Protein AF-A0A9D9V0Q3-F1 (afdb_monomer_lite)

Sequence (117 aa):
MRYSWLLPALFLSALIAGLQFYAVNNFLYWYYPWFDVPMHLLGGVVIATILVAFLHDFRPKLFVLFATAIFVGWEIFELYFGLPRETNYFFDTALDMLNDSLGATAVYAIARITVWR

Foldseek 3Di:
DAVVLVVVLVVLVVVLVVVVVVCVVVVVCVVPVCSLLVSLLSLLQSLLSVVLRVCQEPDVVVSCVSLVVVLVVVLVVCVVVVNADPVCRVVRSVSSVVSSNNSNVVSVVVCVVPRHD

Structure (mmCIF, N/CA/C/O backbone):
data_AF-A0A9D9V0Q3-F1
#
_entry.id   AF-A0A9D9V0Q3-F1
#
loop_
_atom_site.group_PDB
_atom_site.id
_atom_site.type_symbol
_atom_site.label_atom_id
_atom_site.label_alt_id
_atom_site.label_comp_id
_atom_site.label_asym_id
_atom_site.label_entity_id
_atom_site.label_seq_id
_atom_site.pdbx_PDB_ins_code
_atom_site.Cartn_x
_atom_site.Cartn_y
_atom_site.Cartn_z
_atom_site.occupancy
_atom_site.B_iso_or_equiv
_atom_site.auth_seq_id
_atom_site.auth_comp_id
_atom_site.auth_asym_id
_atom_site.auth_atom_id
_atom_site.pdbx_PDB_model_num
ATOM 1 N N . MET A 1 1 ? -20.829 -6.114 7.919 1.00 76.44 1 MET A N 1
ATOM 2 C CA . MET A 1 1 ? -20.177 -5.287 6.879 1.00 76.44 1 MET A CA 1
ATOM 3 C C . MET A 1 1 ? -20.454 -3.821 7.167 1.00 76.44 1 MET A C 1
ATOM 5 O O . MET A 1 1 ? -21.564 -3.501 7.576 1.00 76.44 1 MET A O 1
ATOM 9 N N . ARG A 1 2 ? -19.461 -2.943 7.005 1.00 86.31 2 ARG A N 1
ATOM 10 C CA . ARG A 1 2 ? -19.572 -1.495 7.232 1.00 86.31 2 ARG A CA 1
ATOM 11 C C . ARG A 1 2 ? -19.706 -0.782 5.886 1.00 86.31 2 ARG A C 1
ATOM 13 O O . ARG A 1 2 ? -18.709 -0.483 5.240 1.00 86.31 2 ARG A O 1
ATOM 20 N N . TYR A 1 3 ? -20.942 -0.511 5.464 1.00 87.81 3 TYR A N 1
ATOM 21 C CA . TYR A 1 3 ? -21.232 0.078 4.147 1.00 87.81 3 TYR A CA 1
ATOM 22 C C . TYR A 1 3 ? -20.542 1.429 3.908 1.00 87.81 3 TYR A C 1
ATOM 24 O O . TYR A 1 3 ? -20.151 1.721 2.782 1.00 87.81 3 TYR A O 1
ATOM 32 N N . SER A 1 4 ? -20.311 2.216 4.964 1.00 90.88 4 SER A N 1
ATOM 33 C CA . SER A 1 4 ? -19.586 3.490 4.878 1.00 90.88 4 SER A CA 1
ATOM 34 C C . SER A 1 4 ? -18.135 3.351 4.407 1.00 90.88 4 SER A C 1
ATOM 36 O O . SER A 1 4 ? -17.589 4.314 3.886 1.00 90.88 4 SER A O 1
ATOM 38 N N . TRP A 1 5 ? -17.528 2.169 4.547 1.00 94.06 5 TRP A N 1
ATOM 39 C CA . TRP A 1 5 ? -16.171 1.874 4.075 1.00 94.06 5 TRP A CA 1
ATOM 40 C C . TRP A 1 5 ? -16.147 1.261 2.669 1.00 94.06 5 TRP A C 1
ATOM 42 O O . TRP A 1 5 ? -15.123 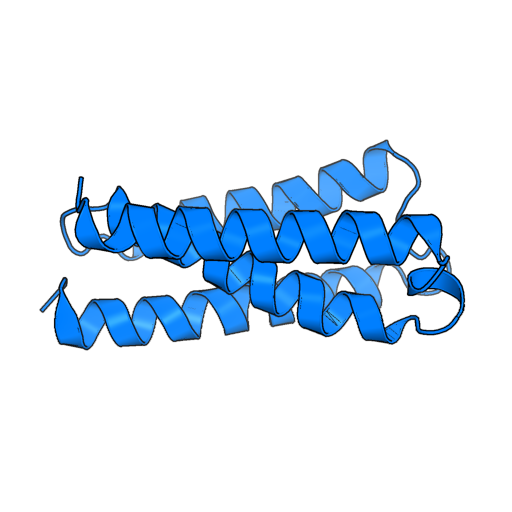1.321 1.995 1.00 94.06 5 TRP A O 1
ATOM 52 N N . LEU A 1 6 ? -17.280 0.738 2.182 1.00 93.75 6 LEU A N 1
ATOM 53 C CA . LEU A 1 6 ? -17.374 0.175 0.832 1.00 93.75 6 LEU A CA 1
ATOM 54 C C . LEU A 1 6 ? -17.375 1.252 -0.257 1.00 93.75 6 LEU A C 1
ATOM 56 O O . LEU A 1 6 ? -16.812 1.022 -1.321 1.00 93.75 6 LEU A O 1
ATOM 60 N N . LEU A 1 7 ? -17.964 2.426 -0.004 1.00 95.38 7 LEU A N 1
ATOM 61 C CA . LEU A 1 7 ? -17.939 3.535 -0.966 1.00 95.38 7 LEU A CA 1
ATOM 62 C C . LEU A 1 7 ? -16.512 4.082 -1.185 1.00 95.38 7 LEU A C 1
ATOM 64 O O . LEU A 1 7 ? -16.095 4.154 -2.341 1.00 95.38 7 LEU A O 1
ATOM 68 N N . PRO A 1 8 ? -15.722 4.389 -0.131 1.00 95.94 8 PRO A N 1
ATOM 69 C CA . PRO A 1 8 ? -14.303 4.700 -0.287 1.00 95.94 8 PRO A CA 1
ATOM 70 C C . PRO A 1 8 ? -13.520 3.572 -0.958 1.00 95.94 8 PRO A C 1
ATOM 72 O O . PRO A 1 8 ? -12.731 3.848 -1.854 1.00 95.94 8 PRO A O 1
ATOM 75 N N . ALA A 1 9 ? -13.761 2.309 -0.581 1.00 96.81 9 ALA A N 1
ATOM 76 C CA . ALA A 1 9 ? -13.095 1.170 -1.210 1.00 96.81 9 ALA A CA 1
ATOM 77 C C . ALA A 1 9 ? -13.368 1.107 -2.719 1.00 96.81 9 ALA A C 1
ATOM 79 O O . ALA A 1 9 ? -12.434 0.934 -3.498 1.00 96.81 9 ALA A O 1
ATOM 80 N N . LEU A 1 10 ? -14.623 1.292 -3.141 1.00 97.31 10 LEU A N 1
ATOM 81 C CA . LEU A 1 10 ? -15.009 1.311 -4.551 1.00 97.31 10 LEU A CA 1
ATOM 82 C C . LEU A 1 10 ? -14.347 2.471 -5.298 1.00 97.31 10 LEU A C 1
ATOM 84 O O . LEU A 1 10 ? -13.790 2.262 -6.371 1.00 97.31 10 LEU A O 1
ATOM 88 N N . PHE A 1 11 ? -14.375 3.676 -4.725 1.00 98.12 11 PHE A N 1
ATOM 89 C CA . PHE A 1 11 ? -13.738 4.847 -5.325 1.00 98.12 11 PHE A CA 1
ATOM 90 C C . PHE A 1 11 ? -12.226 4.649 -5.493 1.00 98.12 11 PHE A C 1
ATOM 92 O O . PHE A 1 11 ? -11.699 4.861 -6.582 1.00 98.12 11 PHE A O 1
ATOM 99 N N . LEU A 1 12 ? -11.535 4.194 -4.444 1.00 98.19 12 LEU A N 1
ATOM 100 C CA . LEU A 1 12 ? -10.093 3.944 -4.481 1.00 98.19 12 LEU A CA 1
ATOM 101 C C . LEU A 1 12 ? -9.738 2.808 -5.454 1.00 98.19 12 LEU A C 1
ATOM 103 O O . LEU A 1 12 ? -8.754 2.916 -6.180 1.00 98.19 12 LEU A O 1
ATOM 107 N N . SER A 1 13 ? -10.567 1.761 -5.527 1.00 98.19 13 SER A N 1
ATOM 108 C CA . SER A 1 13 ? -10.402 0.668 -6.498 1.00 98.19 13 SER A CA 1
ATOM 109 C C . SER A 1 13 ? -10.577 1.158 -7.939 1.00 98.19 13 SER A C 1
ATOM 111 O O . SER A 1 13 ? -9.812 0.784 -8.823 1.00 98.19 13 SER A O 1
ATOM 113 N N . ALA A 1 14 ? -11.559 2.027 -8.193 1.00 98.50 14 ALA A N 1
ATOM 114 C CA . ALA A 1 14 ? -11.750 2.632 -9.509 1.00 98.50 14 ALA A CA 1
ATOM 115 C C . ALA A 1 14 ? -10.587 3.569 -9.877 1.00 98.50 14 ALA A C 1
ATOM 117 O O . ALA A 1 14 ? -10.135 3.567 -11.021 1.00 98.50 14 ALA A O 1
ATOM 118 N N . LEU A 1 15 ? -10.072 4.330 -8.905 1.00 98.25 15 LEU A N 1
ATOM 119 C CA . LEU A 1 15 ? -8.912 5.197 -9.087 1.00 98.25 15 LEU A CA 1
ATOM 120 C C . LEU A 1 15 ? -7.665 4.390 -9.464 1.00 98.25 15 LEU A C 1
ATOM 122 O O . LEU A 1 15 ? -7.048 4.694 -10.482 1.00 98.25 15 LEU A O 1
ATOM 126 N N . ILE A 1 16 ? -7.313 3.356 -8.692 1.00 98.00 16 ILE A N 1
ATOM 127 C CA . ILE A 1 16 ? -6.121 2.545 -8.980 1.00 98.00 16 ILE A CA 1
ATOM 128 C C . ILE A 1 16 ? -6.266 1.791 -10.307 1.00 98.00 16 ILE A C 1
ATOM 130 O O . ILE A 1 16 ? -5.319 1.752 -11.082 1.00 98.00 16 ILE A O 1
ATOM 134 N N . ALA A 1 17 ? -7.462 1.288 -10.638 1.00 98.31 17 ALA A N 1
ATOM 135 C CA . ALA A 1 17 ? -7.718 0.663 -11.934 1.00 98.31 17 ALA A CA 1
ATOM 136 C C . ALA A 1 17 ? -7.529 1.651 -13.100 1.00 98.31 17 ALA A C 1
ATOM 138 O O . ALA A 1 17 ? -6.924 1.307 -14.115 1.00 98.31 17 ALA A O 1
ATOM 139 N N . GLY A 1 18 ? -8.002 2.892 -12.946 1.00 98.50 18 GLY A N 1
ATOM 140 C CA . GLY A 1 18 ? -7.792 3.956 -13.927 1.00 98.50 18 GLY A CA 1
ATOM 141 C C . GLY A 1 18 ? -6.316 4.330 -14.086 1.00 98.50 18 GLY A C 1
ATOM 142 O O . GLY A 1 18 ? -5.837 4.453 -15.214 1.00 98.50 18 GLY A O 1
ATOM 143 N N . LEU A 1 19 ? -5.583 4.456 -12.974 1.00 98.19 19 LEU A N 1
ATOM 144 C CA . LEU A 1 19 ? -4.142 4.722 -12.979 1.00 98.19 19 LEU A CA 1
ATOM 145 C C . LEU A 1 19 ? -3.360 3.583 -13.636 1.00 98.19 19 LEU A C 1
ATOM 147 O O . LEU A 1 19 ? -2.531 3.861 -14.495 1.00 98.19 19 LEU A O 1
ATOM 151 N N . GLN A 1 20 ? -3.671 2.327 -13.308 1.00 96.88 20 GLN A N 1
ATOM 152 C CA . GLN A 1 20 ? -3.065 1.145 -13.924 1.00 96.88 20 GLN A CA 1
ATOM 153 C C . GLN A 1 20 ? -3.282 1.149 -15.437 1.00 96.88 20 GLN A C 1
ATOM 155 O O . GLN A 1 20 ? -2.335 1.015 -16.211 1.00 96.88 20 GLN A O 1
ATOM 160 N N . PHE A 1 21 ? -4.533 1.335 -15.869 1.00 98.31 21 PHE A N 1
ATOM 161 C CA . PHE A 1 21 ? -4.872 1.367 -17.287 1.00 98.31 21 PHE A CA 1
ATOM 162 C C . PHE A 1 21 ? -4.108 2.481 -18.005 1.00 98.31 21 PHE A C 1
ATOM 164 O O . PHE A 1 21 ? -3.507 2.249 -19.053 1.00 98.31 21 PHE A O 1
ATOM 171 N N . TYR A 1 22 ? -4.080 3.683 -17.433 1.00 98.31 22 TYR A N 1
ATOM 172 C CA . TYR A 1 22 ? -3.326 4.798 -17.993 1.00 98.31 22 TYR A CA 1
ATOM 173 C C . TYR A 1 22 ? -1.818 4.508 -18.046 1.00 98.31 22 TYR A C 1
ATOM 175 O O . TYR A 1 22 ? -1.183 4.758 -19.071 1.00 98.31 22 TYR A O 1
ATOM 183 N N . ALA A 1 23 ? -1.254 3.944 -16.979 1.00 97.75 23 ALA A N 1
ATOM 184 C CA . ALA A 1 23 ? 0.168 3.664 -16.857 1.00 97.75 23 ALA A CA 1
ATOM 185 C C . ALA A 1 23 ? 0.653 2.622 -17.864 1.00 97.75 23 ALA A C 1
ATOM 187 O O . ALA A 1 23 ? 1.680 2.836 -18.506 1.00 97.75 23 ALA A O 1
ATOM 188 N N . VAL A 1 24 ? -0.107 1.544 -18.069 1.00 96.06 24 VAL A N 1
ATOM 189 C CA . VAL A 1 24 ? 0.223 0.524 -19.073 1.00 96.06 24 VAL A CA 1
ATOM 190 C C . VAL A 1 24 ? 0.118 1.091 -20.491 1.00 96.06 24 VAL A C 1
ATOM 192 O O . VAL A 1 24 ? 1.053 0.935 -21.270 1.00 96.06 24 VAL A O 1
ATOM 195 N N . ASN A 1 25 ? -0.964 1.809 -20.824 1.00 98.25 25 ASN A N 1
ATOM 196 C CA . ASN A 1 25 ? -1.150 2.366 -22.175 1.00 98.25 25 ASN A CA 1
ATOM 197 C C . ASN A 1 25 ? -0.088 3.408 -22.562 1.00 98.25 25 ASN A C 1
ATOM 199 O O . ASN A 1 25 ? 0.191 3.588 -23.744 1.00 98.25 25 ASN A O 1
ATOM 203 N N . ASN A 1 26 ? 0.492 4.097 -21.578 1.00 97.88 26 ASN A N 1
ATOM 204 C CA . ASN A 1 26 ? 1.514 5.124 -21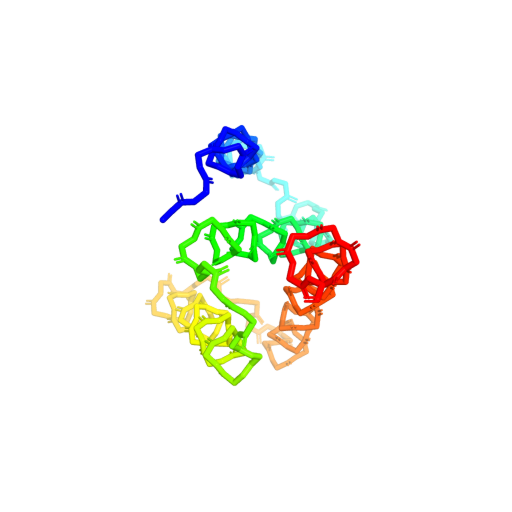.792 1.00 97.88 26 ASN A CA 1
ATOM 205 C C . ASN A 1 26 ? 2.924 4.656 -21.408 1.00 97.88 26 ASN A C 1
ATOM 207 O O . ASN A 1 26 ? 3.838 5.474 -21.322 1.00 97.88 26 ASN A O 1
ATOM 211 N N . PHE A 1 27 ? 3.108 3.357 -21.161 1.00 96.19 27 PHE A N 1
ATOM 212 C CA . PHE A 1 27 ? 4.386 2.755 -20.781 1.00 96.19 27 PHE A CA 1
ATOM 213 C C . PHE A 1 27 ? 5.073 3.426 -19.573 1.00 96.19 27 PHE A C 1
ATOM 215 O O . PHE A 1 27 ? 6.302 3.476 -19.484 1.00 96.19 27 PHE A O 1
ATOM 222 N N . LEU A 1 28 ? 4.299 3.924 -18.604 1.00 96.94 28 LEU A N 1
ATOM 223 C CA . LEU A 1 28 ? 4.846 4.687 -17.478 1.00 96.94 28 LEU A CA 1
ATOM 224 C C . LEU A 1 28 ? 5.759 3.852 -16.579 1.00 96.94 28 LEU A C 1
ATOM 226 O O . LEU A 1 28 ? 6.756 4.388 -16.117 1.00 96.94 28 LEU A O 1
ATOM 230 N N . TYR A 1 29 ? 5.490 2.558 -16.390 1.00 93.19 29 TYR A N 1
ATOM 231 C CA . TYR A 1 29 ? 6.369 1.670 -15.613 1.00 93.19 29 TYR A CA 1
ATOM 232 C C . TYR A 1 29 ? 7.769 1.530 -16.223 1.00 93.19 29 TYR A C 1
ATOM 234 O O . TYR A 1 29 ? 8.749 1.358 -15.505 1.00 93.19 29 TYR A O 1
ATOM 242 N N . TRP A 1 30 ? 7.877 1.653 -17.548 1.00 92.50 30 TRP A N 1
ATOM 243 C CA . TRP A 1 30 ? 9.142 1.528 -18.269 1.00 92.50 30 TRP A CA 1
ATOM 244 C C . TRP A 1 30 ? 9.921 2.845 -18.295 1.00 92.50 30 TRP A C 1
ATOM 246 O O . TRP A 1 30 ? 11.145 2.835 -18.198 1.00 92.50 30 TRP A O 1
ATOM 256 N N . TYR A 1 31 ? 9.230 3.984 -18.399 1.00 95.19 31 TYR A N 1
ATOM 257 C CA . TYR A 1 31 ? 9.874 5.302 -18.347 1.00 95.19 31 TYR A CA 1
ATOM 258 C C . TYR A 1 31 ? 10.181 5.762 -16.919 1.00 95.19 31 TYR A C 1
ATOM 260 O O . TYR A 1 31 ? 11.187 6.428 -16.674 1.00 95.19 31 TYR A O 1
ATOM 268 N N . TYR A 1 32 ? 9.317 5.403 -15.977 1.00 95.19 32 TYR A N 1
ATOM 269 C CA . TYR A 1 32 ? 9.350 5.827 -14.586 1.00 95.19 32 TYR A CA 1
ATOM 270 C C . TYR A 1 32 ? 9.178 4.604 -13.674 1.00 95.19 32 TYR A C 1
ATOM 272 O O . TYR A 1 32 ? 8.096 4.399 -13.129 1.00 95.19 32 TYR A O 1
ATOM 280 N N . PRO A 1 33 ? 10.233 3.800 -13.441 1.00 89.69 33 PRO A N 1
ATOM 281 C CA . PRO A 1 33 ? 10.132 2.593 -12.610 1.00 89.69 33 PRO A CA 1
ATOM 282 C C . PRO A 1 33 ? 9.638 2.864 -11.181 1.00 89.69 33 PRO A C 1
ATOM 284 O O . PRO A 1 33 ? 8.993 2.030 -10.555 1.00 89.69 33 PRO A O 1
ATOM 287 N N . TRP A 1 34 ? 9.876 4.068 -10.660 1.00 93.25 34 TRP A N 1
ATOM 288 C CA . TRP A 1 34 ? 9.356 4.479 -9.357 1.00 93.25 34 TRP A CA 1
ATOM 289 C C . TRP A 1 34 ? 7.825 4.595 -9.319 1.00 93.25 34 TRP A C 1
ATOM 291 O O . TRP A 1 34 ? 7.280 4.703 -8.228 1.00 93.25 34 TRP A O 1
ATOM 301 N N . PHE A 1 35 ? 7.127 4.582 -10.462 1.00 95.56 35 PHE A N 1
ATOM 302 C CA . PHE A 1 35 ? 5.665 4.657 -10.533 1.00 95.56 35 PHE A CA 1
ATOM 303 C C . PHE A 1 35 ? 4.975 3.446 -9.882 1.00 95.56 35 PHE A C 1
ATOM 305 O O . PHE A 1 35 ? 3.842 3.576 -9.430 1.00 95.56 35 PHE A O 1
ATOM 312 N N . ASP A 1 36 ? 5.665 2.312 -9.744 1.00 94.44 36 ASP A N 1
ATOM 313 C CA . ASP A 1 36 ? 5.171 1.157 -8.974 1.0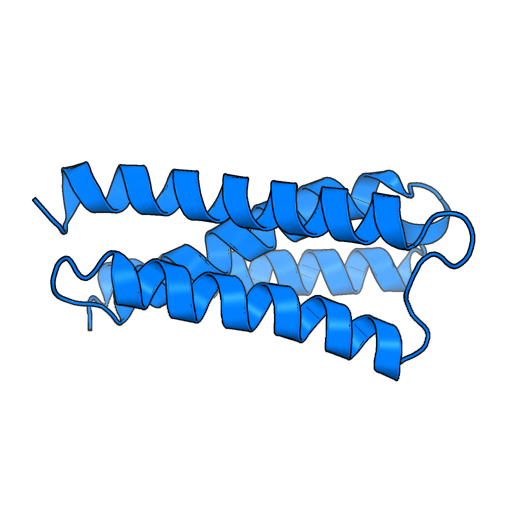0 94.44 36 ASP A CA 1
ATOM 314 C C . ASP A 1 36 ? 4.941 1.466 -7.501 1.00 94.44 36 ASP A C 1
ATOM 316 O O . ASP A 1 36 ? 3.936 1.080 -6.912 1.00 94.44 36 ASP A O 1
ATOM 320 N N . VAL A 1 37 ? 5.854 2.227 -6.902 1.00 96.31 37 VAL A N 1
ATOM 321 C CA . VAL A 1 37 ? 5.847 2.526 -5.468 1.00 96.31 37 VAL A CA 1
ATOM 322 C C . VAL A 1 37 ? 4.523 3.155 -5.010 1.00 96.31 37 VAL A C 1
ATOM 324 O O . VAL A 1 37 ? 3.909 2.637 -4.071 1.00 96.31 37 VAL A O 1
ATOM 327 N N . PRO A 1 38 ? 4.021 4.245 -5.631 1.00 97.38 38 PRO A N 1
ATOM 328 C CA . PRO A 1 38 ? 2.718 4.783 -5.267 1.00 97.38 38 PRO A CA 1
ATOM 329 C C . PRO A 1 38 ? 1.560 3.838 -5.619 1.00 97.38 38 PRO A C 1
ATOM 331 O O . PRO A 1 38 ? 0.530 3.914 -4.951 1.00 97.38 38 PRO A O 1
ATOM 334 N N . MET A 1 39 ? 1.700 2.946 -6.607 1.00 98.00 39 MET A N 1
ATOM 335 C CA . MET A 1 39 ? 0.667 1.958 -6.941 1.00 98.00 39 MET A CA 1
ATOM 336 C C . MET A 1 39 ? 0.532 0.896 -5.844 1.00 98.00 39 MET A C 1
ATOM 338 O O . MET A 1 39 ? -0.584 0.682 -5.377 1.00 98.00 39 MET A O 1
ATOM 342 N N . HIS A 1 40 ? 1.636 0.339 -5.341 1.00 98.25 40 HIS A N 1
ATOM 343 C CA . HIS A 1 40 ? 1.636 -0.571 -4.186 1.00 98.25 40 HIS A CA 1
ATOM 344 C C . HIS A 1 40 ? 1.122 0.108 -2.915 1.00 98.25 40 HIS A C 1
ATOM 346 O O . HIS A 1 40 ? 0.215 -0.382 -2.242 1.00 98.25 40 HIS A O 1
ATOM 352 N N . LEU A 1 41 ? 1.586 1.329 -2.628 1.00 98.62 41 LEU A N 1
ATOM 353 C CA . LEU A 1 41 ? 1.078 2.086 -1.482 1.00 98.62 41 LEU A CA 1
ATOM 354 C C . LEU A 1 41 ? -0.453 2.262 -1.545 1.00 98.62 41 LEU A C 1
ATOM 356 O O . LEU A 1 41 ? -1.151 2.031 -0.553 1.00 98.62 41 LEU A O 1
ATOM 360 N N . LEU A 1 42 ? -0.991 2.649 -2.708 1.00 98.50 42 LEU A N 1
ATOM 361 C CA . LEU A 1 42 ? -2.437 2.773 -2.923 1.00 98.50 42 LEU A CA 1
ATOM 362 C C . LEU A 1 42 ? -3.150 1.415 -2.893 1.00 98.50 42 LEU A C 1
ATOM 364 O O . LEU A 1 42 ? -4.261 1.333 -2.367 1.00 98.50 42 LEU A O 1
ATOM 368 N N . GLY A 1 43 ? -2.517 0.355 -3.396 1.00 98.50 43 GLY A N 1
ATOM 369 C CA . GLY A 1 43 ? -2.993 -1.023 -3.313 1.00 98.50 43 GLY A CA 1
ATOM 370 C C . GLY A 1 43 ? -3.203 -1.451 -1.864 1.00 98.50 43 GLY A C 1
ATOM 371 O O . GLY A 1 43 ? -4.310 -1.839 -1.483 1.00 98.50 43 GLY A O 1
ATOM 372 N N . GLY A 1 44 ? -2.196 -1.250 -1.013 1.00 98.69 44 GLY A N 1
ATOM 373 C CA . GLY A 1 44 ? -2.285 -1.464 0.431 1.00 98.69 44 GLY A CA 1
ATOM 374 C C . GLY A 1 44 ? -3.445 -0.707 1.087 1.00 98.69 44 GLY A C 1
ATOM 375 O O . GLY A 1 44 ? -4.201 -1.281 1.880 1.00 98.69 44 GLY A O 1
ATOM 376 N N . VAL A 1 45 ? -3.649 0.565 0.718 1.00 98.81 45 VAL A N 1
ATOM 377 C CA . VAL A 1 45 ? -4.784 1.381 1.192 1.00 98.81 45 VAL A CA 1
ATOM 378 C C . VAL A 1 45 ? -6.127 0.784 0.753 1.00 98.81 45 VAL A C 1
ATOM 380 O O . VAL A 1 45 ? -7.039 0.658 1.577 1.00 98.81 45 VAL A O 1
ATOM 383 N N . VAL A 1 46 ? -6.275 0.394 -0.517 1.00 98.69 46 VAL A N 1
ATOM 384 C CA . VAL A 1 46 ? -7.500 -0.232 -1.050 1.00 98.69 46 VAL A CA 1
ATOM 385 C C . VAL A 1 46 ? -7.813 -1.525 -0.302 1.00 98.69 46 VAL A C 1
ATOM 387 O O . VAL A 1 46 ? -8.914 -1.670 0.239 1.00 98.69 46 VAL A O 1
ATOM 390 N N . ILE A 1 47 ? -6.842 -2.438 -0.217 1.00 98.56 47 ILE A N 1
ATOM 391 C CA . ILE A 1 47 ? -7.014 -3.738 0.434 1.00 98.56 47 ILE A CA 1
ATOM 392 C C . ILE A 1 47 ? -7.396 -3.558 1.900 1.00 98.56 47 ILE A C 1
ATOM 394 O O . ILE A 1 47 ? -8.391 -4.128 2.349 1.00 98.56 47 ILE A O 1
ATOM 398 N N . ALA A 1 48 ? -6.689 -2.711 2.645 1.00 98.50 48 ALA A N 1
ATOM 399 C CA . ALA A 1 48 ? -7.030 -2.461 4.039 1.00 98.50 48 ALA A CA 1
ATOM 400 C C . ALA A 1 48 ? -8.418 -1.832 4.212 1.00 98.50 48 ALA A C 1
ATOM 402 O O . ALA A 1 48 ? -9.138 -2.200 5.139 1.00 98.50 48 ALA A O 1
ATOM 403 N N . THR A 1 49 ? -8.833 -0.935 3.314 1.00 98.38 49 THR A N 1
ATOM 404 C CA . THR A 1 49 ? -10.168 -0.311 3.352 1.00 98.38 49 THR A CA 1
ATOM 405 C C . THR A 1 49 ? -11.264 -1.360 3.147 1.00 98.38 49 THR A C 1
ATOM 407 O O . THR A 1 49 ? -12.254 -1.377 3.884 1.00 98.38 49 THR A O 1
ATOM 410 N N . ILE A 1 50 ? -11.061 -2.289 2.205 1.00 98.12 50 ILE A N 1
ATOM 411 C CA . ILE A 1 50 ? -11.935 -3.451 1.995 1.00 98.12 50 ILE A CA 1
ATOM 412 C C . ILE A 1 50 ? -11.964 -4.314 3.261 1.00 98.12 50 ILE A C 1
ATOM 414 O O . ILE A 1 50 ? -13.040 -4.602 3.785 1.00 98.12 50 ILE A O 1
ATOM 418 N N . LEU A 1 51 ? -10.804 -4.681 3.810 1.00 98.06 51 LEU A N 1
ATOM 419 C CA . LEU A 1 51 ? -10.732 -5.508 5.016 1.00 98.06 51 LEU A CA 1
ATOM 420 C C . LEU A 1 51 ? -11.448 -4.859 6.205 1.00 98.06 51 LEU A C 1
ATOM 422 O O . LEU A 1 51 ? -12.178 -5.556 6.904 1.00 98.06 51 LEU A O 1
ATOM 426 N N . VAL A 1 52 ? -11.327 -3.544 6.407 1.00 97.38 52 VAL A N 1
ATOM 427 C CA . VAL A 1 52 ? -12.075 -2.809 7.445 1.00 97.38 52 VAL A CA 1
ATOM 428 C C . VAL A 1 52 ? -13.586 -2.872 7.206 1.00 97.38 52 VAL A C 1
ATOM 430 O O . VAL A 1 52 ? -14.365 -3.021 8.152 1.00 97.38 52 VAL A O 1
ATOM 433 N N . ALA A 1 53 ? -14.026 -2.800 5.948 1.00 96.44 53 ALA A N 1
ATOM 434 C CA . ALA A 1 53 ? -15.439 -2.916 5.608 1.00 96.44 53 ALA A CA 1
ATOM 435 C C . ALA A 1 53 ? -16.017 -4.304 5.953 1.00 96.44 53 ALA A C 1
ATOM 437 O O . ALA A 1 53 ? -17.178 -4.405 6.373 1.00 96.44 53 ALA A O 1
ATOM 438 N N . PHE A 1 54 ? -15.229 -5.372 5.805 1.00 96.19 54 PHE A N 1
ATOM 439 C CA . PHE A 1 54 ? -15.663 -6.750 6.060 1.00 96.19 54 PHE A CA 1
ATOM 440 C C . PHE A 1 54 ? -15.438 -7.213 7.508 1.00 96.19 54 PHE A C 1
ATOM 442 O O . PHE A 1 54 ? -16.327 -7.840 8.092 1.00 96.19 54 PHE A O 1
ATOM 449 N N . LEU A 1 55 ? -14.304 -6.870 8.120 1.00 95.62 55 LEU A N 1
ATOM 450 C CA . LEU A 1 55 ? -13.981 -7.181 9.513 1.00 95.62 55 LEU A CA 1
ATOM 451 C C . LEU A 1 55 ? -14.718 -6.210 10.444 1.00 95.62 55 LEU A C 1
ATOM 453 O O . LEU A 1 55 ? -14.237 -5.133 10.788 1.00 95.62 55 LEU A O 1
ATOM 457 N N . HIS A 1 56 ? -15.928 -6.593 10.850 1.00 88.38 56 HIS A N 1
ATOM 458 C CA . HIS A 1 56 ? -16.761 -5.753 11.710 1.00 88.38 56 HIS A CA 1
ATOM 459 C C . HIS A 1 56 ? -16.095 -5.453 13.064 1.00 88.38 56 HIS A C 1
ATOM 461 O O . HIS A 1 56 ? -16.045 -4.289 13.470 1.00 88.38 56 HIS A O 1
ATOM 467 N N . ASP A 1 57 ? -15.549 -6.481 13.715 1.00 93.12 57 ASP A N 1
ATOM 468 C CA . ASP A 1 57 ? -14.891 -6.381 15.021 1.00 93.12 57 ASP A CA 1
ATOM 469 C C . ASP A 1 57 ? -13.372 -6.246 14.867 1.00 93.12 57 ASP A C 1
ATOM 471 O O . ASP A 1 57 ? -12.795 -6.657 13.856 1.00 93.12 57 ASP A O 1
ATOM 475 N N . PHE A 1 58 ? -12.708 -5.748 15.912 1.00 94.75 58 PHE A N 1
ATOM 476 C CA . PHE A 1 58 ? -11.252 -5.673 15.948 1.00 94.75 58 PHE A CA 1
ATOM 477 C C . PHE A 1 58 ? -10.622 -7.075 15.957 1.00 94.75 58 PHE A C 1
ATOM 479 O O . PHE A 1 58 ? -10.602 -7.767 16.976 1.00 94.75 58 PHE A O 1
ATOM 486 N N . ARG A 1 59 ? -10.098 -7.507 14.805 1.00 96.31 59 ARG A N 1
ATOM 487 C CA . ARG A 1 59 ? -9.453 -8.818 14.621 1.00 96.31 59 ARG A CA 1
ATOM 488 C C . ARG A 1 59 ? -8.078 -8.648 13.969 1.00 96.31 59 ARG A C 1
ATOM 490 O O . ARG A 1 59 ? -7.911 -9.007 12.804 1.00 96.31 59 ARG A O 1
ATOM 497 N N . PRO A 1 60 ? -7.075 -8.127 14.703 1.00 96.81 60 PRO A N 1
ATOM 498 C CA . PRO A 1 60 ? -5.786 -7.734 14.129 1.00 96.81 60 PRO A CA 1
ATOM 499 C C . PRO A 1 60 ? -5.056 -8.895 13.446 1.00 96.81 60 PRO A C 1
ATOM 501 O O . PRO A 1 60 ? -4.480 -8.716 12.381 1.00 96.81 60 PRO A O 1
ATOM 504 N N . LYS A 1 61 ? -5.146 -10.112 14.000 1.00 98.06 61 LYS A N 1
ATOM 505 C CA . LYS A 1 61 ? -4.536 -11.307 13.395 1.00 98.06 61 LYS A CA 1
ATOM 506 C C . LYS A 1 61 ? -5.146 -11.657 12.035 1.00 98.06 61 LYS A C 1
ATOM 508 O O . LYS A 1 61 ? -4.410 -12.005 11.124 1.00 98.06 61 LYS A O 1
ATOM 513 N N . LEU A 1 62 ? -6.472 -11.554 11.897 1.00 98.12 62 LEU A N 1
ATOM 514 C CA . LEU A 1 62 ? -7.143 -11.806 10.617 1.00 98.12 62 LEU A CA 1
ATOM 515 C C . LEU A 1 62 ? -6.861 -10.693 9.612 1.00 98.12 62 LEU A C 1
ATOM 517 O O . LEU A 1 62 ? -6.668 -10.986 8.441 1.00 98.12 62 LEU A O 1
ATOM 521 N N . PHE A 1 63 ? -6.804 -9.440 10.069 1.00 98.31 63 PHE A N 1
ATOM 522 C CA . PHE A 1 63 ? -6.423 -8.318 9.217 1.00 98.31 63 PHE A CA 1
ATOM 523 C C . PHE A 1 63 ? -5.036 -8.537 8.606 1.00 98.31 63 PHE A C 1
ATOM 525 O O . PHE A 1 63 ? -4.904 -8.504 7.388 1.00 98.31 63 PHE A O 1
ATOM 532 N N . VAL A 1 64 ? -4.031 -8.828 9.442 1.00 98.38 64 VAL A N 1
ATOM 533 C CA . VAL A 1 64 ? -2.660 -9.092 8.982 1.00 98.38 64 VAL A CA 1
ATOM 534 C C . VAL A 1 64 ? -2.622 -10.313 8.067 1.00 98.38 64 VAL A C 1
ATOM 536 O O . VAL A 1 64 ? -2.059 -10.228 6.984 1.00 98.38 64 VAL A O 1
ATOM 539 N N . LEU A 1 65 ? -3.274 -11.418 8.449 1.00 98.50 65 LEU A N 1
ATOM 540 C CA . LEU A 1 65 ? -3.321 -12.631 7.629 1.00 98.50 65 LEU A CA 1
ATOM 541 C C . LEU A 1 65 ? -3.857 -12.352 6.220 1.00 98.50 65 LEU A C 1
ATOM 543 O O . LEU A 1 65 ? -3.225 -12.746 5.246 1.00 98.50 65 LEU A O 1
ATOM 547 N N . PHE A 1 66 ? -5.009 -11.686 6.104 1.00 98.62 66 PHE A N 1
ATOM 548 C CA . PHE A 1 66 ? -5.617 -11.425 4.800 1.00 98.62 66 PHE A CA 1
ATOM 549 C C . PHE A 1 66 ? -4.851 -10.379 3.992 1.00 98.62 66 PHE A C 1
ATOM 551 O O . PHE A 1 66 ? -4.694 -10.568 2.791 1.00 98.62 66 PHE A O 1
ATOM 558 N N . ALA A 1 67 ? -4.350 -9.314 4.626 1.00 98.50 67 ALA A N 1
ATOM 559 C CA . ALA A 1 67 ? -3.540 -8.309 3.941 1.00 98.50 67 ALA A CA 1
ATOM 560 C C . ALA A 1 67 ? -2.270 -8.945 3.358 1.00 98.50 67 ALA A C 1
ATOM 562 O O . ALA A 1 67 ? -2.055 -8.893 2.152 1.00 98.50 67 ALA A O 1
ATOM 563 N N . THR A 1 68 ? -1.493 -9.650 4.187 1.00 98.31 68 THR A N 1
ATOM 564 C CA . THR A 1 68 ? -0.267 -10.326 3.746 1.00 98.31 68 THR A CA 1
ATOM 565 C C . THR A 1 68 ? -0.546 -11.399 2.695 1.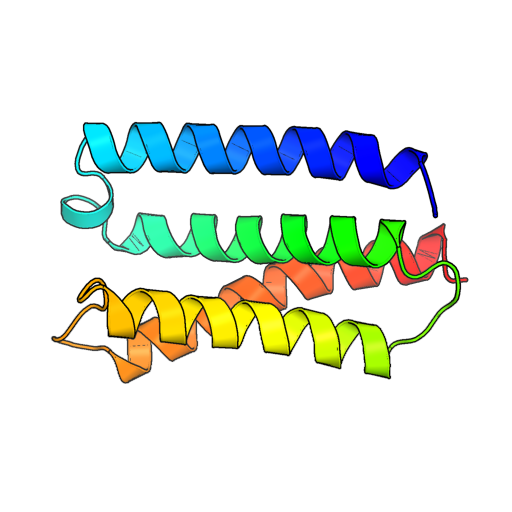00 98.31 68 THR A C 1
ATOM 567 O O . THR A 1 68 ? 0.217 -11.513 1.743 1.00 98.31 68 THR A O 1
ATOM 570 N N . ALA A 1 69 ? -1.635 -12.167 2.818 1.00 98.62 69 ALA A N 1
ATOM 571 C CA . ALA A 1 69 ? -1.996 -13.161 1.807 1.00 98.62 69 ALA A CA 1
ATOM 572 C C . ALA A 1 69 ? -2.269 -12.529 0.433 1.00 98.62 69 ALA A C 1
ATOM 574 O O . ALA A 1 69 ? -1.912 -13.119 -0.582 1.00 98.62 69 ALA A O 1
ATOM 575 N N . ILE A 1 70 ? -2.879 -11.341 0.397 1.00 98.56 70 ILE A N 1
ATOM 576 C CA . ILE A 1 70 ? -3.139 -10.617 -0.852 1.00 98.56 70 ILE A CA 1
ATOM 577 C C . ILE A 1 70 ? -1.842 -10.045 -1.428 1.00 98.56 70 ILE A C 1
ATOM 579 O O . ILE A 1 70 ? -1.613 -10.212 -2.619 1.00 98.56 70 ILE A O 1
ATOM 583 N N . PHE A 1 71 ? -0.984 -9.443 -0.599 1.00 98.19 71 PHE A N 1
ATOM 584 C CA . PHE A 1 71 ? 0.296 -8.879 -1.050 1.00 98.19 71 PHE A CA 1
ATOM 585 C C . PHE A 1 71 ? 1.198 -9.968 -1.638 1.00 98.19 71 PHE A C 1
ATOM 587 O O . PHE A 1 71 ? 1.608 -9.892 -2.787 1.00 98.19 71 PHE A O 1
ATOM 594 N N . VAL A 1 72 ? 1.391 -11.071 -0.909 1.00 98.19 72 VAL A N 1
ATOM 595 C CA . VAL A 1 72 ? 2.141 -12.231 -1.418 1.00 98.19 72 VAL A CA 1
ATOM 596 C C . VAL A 1 72 ? 1.473 -12.826 -2.661 1.00 98.19 72 VAL A C 1
ATOM 598 O O . VAL A 1 72 ? 2.153 -13.263 -3.584 1.00 98.19 72 VAL A O 1
ATOM 601 N N . GLY A 1 73 ? 0.138 -12.849 -2.701 1.00 97.94 73 GLY A N 1
ATOM 602 C CA . GLY A 1 73 ? -0.610 -13.294 -3.873 1.00 97.94 73 GLY A CA 1
ATOM 603 C C . GLY A 1 73 ? -0.342 -12.442 -5.115 1.00 97.94 73 GLY A C 1
ATOM 604 O O . GLY A 1 73 ? -0.287 -12.995 -6.211 1.00 97.94 73 GLY A O 1
ATOM 605 N N . TRP A 1 74 ? -0.142 -11.133 -4.945 1.00 97.06 74 TRP A N 1
ATOM 606 C CA . TRP A 1 74 ? 0.221 -10.218 -6.024 1.00 97.06 74 TRP A CA 1
ATOM 607 C C . TRP A 1 74 ? 1.626 -10.506 -6.567 1.00 97.06 74 TRP A C 1
ATOM 609 O O . TRP A 1 74 ? 1.768 -10.719 -7.766 1.00 97.06 74 TRP A O 1
ATOM 619 N N . GLU A 1 75 ? 2.630 -10.672 -5.704 1.00 95.81 75 GLU A N 1
ATOM 620 C CA . GLU A 1 75 ? 3.994 -11.039 -6.133 1.00 95.81 75 GLU A CA 1
ATOM 621 C C . GLU A 1 75 ? 4.030 -12.373 -6.894 1.00 95.81 75 GLU A C 1
ATOM 623 O O . GLU A 1 75 ? 4.707 -12.531 -7.910 1.00 95.81 75 GLU A O 1
ATOM 628 N N . ILE A 1 76 ? 3.260 -13.362 -6.423 1.00 96.12 76 ILE A N 1
ATOM 629 C CA . ILE A 1 76 ? 3.130 -14.654 -7.110 1.00 96.12 76 ILE A CA 1
ATOM 630 C C . ILE A 1 76 ? 2.470 -14.471 -8.480 1.00 96.12 76 ILE A C 1
ATOM 632 O O . ILE A 1 76 ? 2.871 -15.126 -9.445 1.00 96.12 76 ILE A O 1
ATOM 636 N N . PHE A 1 77 ? 1.453 -13.609 -8.566 1.00 95.62 77 PHE A N 1
ATOM 637 C CA . PHE A 1 77 ? 0.805 -13.267 -9.827 1.00 95.62 77 PHE A CA 1
ATOM 638 C C . PHE A 1 77 ? 1.817 -12.656 -10.800 1.00 95.62 77 PHE A C 1
ATOM 640 O O . PHE A 1 77 ? 1.926 -13.135 -11.928 1.00 95.62 77 PHE A O 1
ATOM 647 N N . GLU A 1 78 ? 2.609 -11.679 -10.368 1.00 93.50 78 GLU A N 1
ATOM 648 C CA . GLU A 1 78 ? 3.620 -11.060 -11.222 1.00 93.50 78 GLU A CA 1
ATOM 649 C C . GLU A 1 78 ? 4.629 -12.080 -11.731 1.00 93.50 78 GLU A C 1
ATOM 651 O O . GLU A 1 78 ? 4.832 -12.189 -12.944 1.00 93.50 78 GLU A O 1
ATOM 656 N N . LEU A 1 79 ? 5.179 -12.897 -10.825 1.00 92.88 79 LEU A N 1
ATOM 657 C CA . LEU A 1 79 ? 6.120 -13.961 -11.162 1.00 92.88 79 LEU A CA 1
ATOM 658 C C . LEU A 1 79 ? 5.551 -14.925 -12.207 1.00 92.88 79 LEU A C 1
ATOM 660 O O . LEU A 1 79 ? 6.246 -15.293 -13.153 1.00 92.88 79 LEU A O 1
ATOM 664 N N . TYR A 1 80 ? 4.285 -15.318 -12.063 1.00 95.00 80 TYR A N 1
ATOM 665 C CA . TYR A 1 80 ? 3.623 -16.222 -13.001 1.00 95.00 80 TYR A CA 1
ATOM 666 C C . TYR A 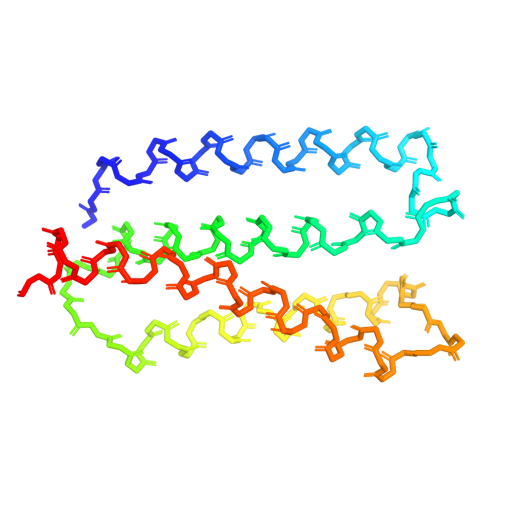1 80 ? 3.461 -15.612 -14.402 1.00 95.00 80 TYR A C 1
ATOM 668 O O . TYR A 1 80 ? 3.574 -16.326 -15.399 1.00 95.00 80 TYR A O 1
ATOM 676 N N . PHE A 1 81 ? 3.213 -14.303 -14.494 1.00 92.81 81 PHE A N 1
ATOM 677 C CA . PHE A 1 81 ? 3.018 -13.602 -15.767 1.00 92.81 81 PHE A CA 1
ATOM 678 C C . PHE A 1 81 ? 4.306 -13.020 -16.367 1.00 92.81 81 PHE A C 1
ATOM 680 O O . PHE A 1 81 ? 4.242 -12.390 -17.423 1.00 92.81 81 PHE A O 1
ATOM 687 N N . GLY A 1 82 ? 5.468 -13.245 -15.743 1.00 89.56 82 GLY A N 1
ATOM 688 C CA . GLY A 1 82 ? 6.748 -12.720 -16.230 1.00 89.56 82 GLY A CA 1
ATOM 689 C C . GLY A 1 82 ? 6.822 -11.192 -16.187 1.00 89.56 82 GLY A C 1
ATOM 690 O O . GLY A 1 82 ? 7.480 -10.579 -17.023 1.00 89.56 82 GLY A O 1
ATOM 691 N N . LEU A 1 83 ? 6.103 -10.585 -15.242 1.00 86.38 83 LEU A N 1
ATOM 692 C CA . LEU A 1 83 ? 6.115 -9.153 -14.966 1.00 86.38 83 LEU A CA 1
ATOM 693 C C . LEU A 1 83 ? 7.220 -8.654 -14.010 1.00 86.38 83 LEU A C 1
ATOM 695 O O . LEU A 1 83 ? 7.439 -7.442 -14.031 1.00 86.38 83 LEU A O 1
ATOM 699 N N . PRO A 1 84 ? 7.931 -9.475 -13.199 1.00 81.94 84 PRO A N 1
ATOM 700 C CA . PRO A 1 84 ? 8.847 -8.907 -12.221 1.00 81.94 84 PRO A CA 1
ATOM 701 C C . PRO A 1 84 ? 10.071 -8.269 -12.869 1.00 81.94 84 PRO A C 1
ATOM 703 O O . PRO A 1 84 ? 10.532 -8.682 -13.940 1.00 81.94 84 PRO A O 1
ATOM 706 N N . ARG A 1 85 ? 10.690 -7.321 -12.162 1.00 80.19 85 ARG A N 1
ATOM 707 C CA . ARG A 1 85 ? 11.972 -6.751 -12.589 1.00 80.19 85 ARG A CA 1
ATOM 708 C C . ARG A 1 85 ? 13.114 -7.731 -12.355 1.00 80.19 85 ARG A C 1
ATOM 710 O O . ARG A 1 85 ? 13.725 -7.765 -11.288 1.00 80.19 85 ARG A O 1
ATOM 717 N N . GLU A 1 86 ? 13.459 -8.495 -13.388 1.00 76.88 86 GLU A N 1
ATOM 718 C CA . GLU A 1 86 ? 14.493 -9.541 -13.318 1.00 76.88 86 GLU A CA 1
ATOM 719 C C . GLU A 1 86 ? 15.846 -9.044 -12.778 1.00 76.88 86 GLU A C 1
ATOM 721 O O . GLU A 1 86 ? 16.547 -9.771 -12.076 1.00 76.88 86 GLU A O 1
ATOM 726 N N . THR A 1 87 ? 16.211 -7.789 -13.053 1.00 82.12 87 THR A N 1
ATOM 727 C CA . THR A 1 87 ? 17.497 -7.204 -12.644 1.00 82.12 87 THR A CA 1
ATOM 728 C C . THR A 1 87 ? 17.657 -7.031 -11.135 1.00 82.12 87 THR A C 1
ATOM 730 O O . THR A 1 87 ? 18.785 -6.982 -10.645 1.00 82.12 87 THR A O 1
ATOM 733 N N . ASN A 1 88 ? 16.559 -6.901 -10.391 1.00 88.00 88 ASN A N 1
ATOM 734 C CA . ASN A 1 88 ? 16.574 -6.580 -8.962 1.00 88.00 88 ASN A CA 1
ATOM 735 C C . ASN A 1 88 ? 15.365 -7.155 -8.210 1.00 88.00 88 ASN A C 1
ATOM 737 O O . ASN A 1 88 ? 14.979 -6.599 -7.185 1.00 88.00 88 ASN A O 1
ATOM 741 N N . TYR A 1 89 ? 14.828 -8.281 -8.684 1.00 88.06 89 TYR A N 1
ATOM 742 C CA . TYR A 1 89 ? 13.607 -8.934 -8.201 1.00 88.06 89 TYR A CA 1
ATOM 743 C C . TYR A 1 89 ? 13.439 -8.910 -6.677 1.00 88.06 89 TYR A C 1
ATOM 745 O O . TYR A 1 89 ? 12.456 -8.399 -6.165 1.00 88.06 89 TYR A O 1
ATOM 753 N N . PHE A 1 90 ? 14.443 -9.379 -5.927 1.00 92.06 90 PHE A N 1
ATOM 754 C CA . PHE A 1 90 ? 14.358 -9.418 -4.463 1.00 92.06 90 PHE A CA 1
ATOM 755 C C . PHE A 1 90 ? 14.206 -8.038 -3.814 1.00 92.06 90 PHE A C 1
ATOM 757 O O . PHE A 1 90 ? 13.559 -7.920 -2.777 1.00 92.06 90 PHE A O 1
ATOM 764 N N . PHE A 1 91 ? 14.847 -7.014 -4.379 1.00 93.94 91 PHE A N 1
ATOM 765 C CA . PHE A 1 91 ? 14.741 -5.650 -3.872 1.00 93.94 91 PHE A CA 1
ATOM 766 C C . PHE A 1 91 ? 13.400 -5.020 -4.249 1.00 93.94 91 PHE A C 1
ATOM 768 O O . PHE A 1 91 ? 12.832 -4.318 -3.423 1.00 93.94 91 PHE A O 1
ATOM 775 N N . ASP A 1 92 ? 12.912 -5.299 -5.458 1.00 92.81 92 ASP A N 1
ATOM 776 C CA . ASP A 1 92 ? 11.613 -4.855 -5.973 1.00 92.81 92 ASP A CA 1
ATOM 777 C C . ASP A 1 92 ? 10.482 -5.392 -5.091 1.00 92.81 92 ASP A C 1
ATOM 779 O O . ASP A 1 92 ? 9.902 -4.632 -4.323 1.00 92.81 92 ASP A O 1
ATOM 783 N N . THR A 1 93 ? 10.364 -6.719 -4.992 1.00 95.75 93 THR A N 1
ATOM 784 C CA . THR A 1 93 ? 9.402 -7.401 -4.117 1.00 95.75 93 THR A CA 1
ATOM 785 C C . THR A 1 93 ? 9.482 -6.917 -2.666 1.00 95.75 93 THR A C 1
ATOM 787 O O . THR A 1 93 ? 8.469 -6.745 -1.992 1.00 95.75 93 THR A O 1
ATOM 790 N N . ALA A 1 94 ? 10.685 -6.687 -2.125 1.00 96.56 94 ALA A N 1
ATOM 791 C CA . ALA A 1 94 ? 10.818 -6.171 -0.761 1.00 96.56 94 ALA A CA 1
ATOM 792 C C . ALA A 1 94 ? 10.278 -4.737 -0.620 1.00 96.56 94 ALA A C 1
ATOM 794 O O . ALA A 1 94 ? 9.688 -4.398 0.411 1.00 96.56 94 ALA A O 1
ATOM 795 N N . LEU A 1 95 ? 10.492 -3.898 -1.635 1.00 96.50 95 LEU A N 1
ATOM 796 C CA . LEU A 1 95 ? 9.968 -2.541 -1.703 1.00 96.50 95 LEU A CA 1
ATOM 797 C C . LEU A 1 95 ? 8.440 -2.563 -1.844 1.00 96.50 95 LEU A C 1
ATOM 799 O O . LEU A 1 95 ? 7.757 -1.808 -1.153 1.00 96.50 95 LEU A O 1
ATOM 803 N N . ASP A 1 96 ? 7.905 -3.464 -2.654 1.00 96.94 96 ASP A N 1
ATOM 804 C CA . ASP A 1 96 ? 6.473 -3.625 -2.904 1.00 96.94 96 ASP A CA 1
ATOM 805 C C . ASP A 1 96 ? 5.741 -4.081 -1.639 1.00 96.94 96 ASP A C 1
ATOM 807 O O . ASP A 1 96 ? 4.838 -3.391 -1.154 1.00 96.94 96 ASP A O 1
ATOM 811 N N . MET A 1 97 ? 6.257 -5.118 -0.967 1.00 98.19 97 MET A N 1
ATOM 812 C CA . MET A 1 97 ? 5.762 -5.559 0.345 1.00 98.19 97 MET A CA 1
ATOM 813 C C . MET A 1 97 ? 5.806 -4.454 1.404 1.00 98.19 97 MET A C 1
ATOM 815 O O . MET A 1 97 ? 4.900 -4.354 2.244 1.00 98.19 97 MET A O 1
ATOM 819 N N . LEU A 1 98 ? 6.856 -3.625 1.402 1.00 98.50 98 LEU A N 1
ATOM 820 C CA . LEU A 1 98 ? 6.969 -2.493 2.319 1.00 98.50 98 LEU A CA 1
ATOM 821 C C . LEU A 1 98 ? 5.878 -1.453 2.037 1.00 98.50 98 LEU A C 1
ATOM 823 O O . LEU A 1 98 ? 5.204 -1.018 2.972 1.00 98.50 98 LEU A O 1
ATOM 827 N N . ASN A 1 99 ? 5.683 -1.067 0.777 1.00 98.62 99 ASN A N 1
ATOM 828 C CA . ASN A 1 99 ? 4.710 -0.043 0.395 1.00 98.62 99 ASN A CA 1
ATOM 829 C C . ASN A 1 99 ? 3.266 -0.505 0.609 1.00 98.62 99 ASN A C 1
ATOM 831 O O . ASN A 1 99 ? 2.480 0.235 1.207 1.00 98.62 99 ASN A O 1
ATOM 835 N N . ASP A 1 100 ? 2.942 -1.744 0.242 1.00 98.69 100 ASP A N 1
ATOM 836 C CA . ASP A 1 100 ? 1.647 -2.362 0.530 1.00 98.69 100 ASP A CA 1
ATOM 837 C C . ASP A 1 100 ? 1.341 -2.326 2.037 1.00 98.69 100 ASP A C 1
ATOM 839 O O . ASP A 1 100 ? 0.266 -1.904 2.485 1.00 98.69 100 ASP A O 1
ATOM 843 N N . SER A 1 101 ? 2.332 -2.699 2.851 1.00 98.69 101 SER A N 1
ATOM 844 C CA . SER A 1 101 ? 2.216 -2.705 4.310 1.00 98.69 101 SER A CA 1
ATOM 845 C C . SER A 1 101 ? 2.053 -1.300 4.893 1.00 98.69 101 SER A C 1
ATOM 847 O O . SER A 1 101 ? 1.259 -1.115 5.821 1.00 98.69 101 SER A O 1
ATOM 849 N N . LEU A 1 102 ? 2.764 -0.297 4.368 1.00 98.81 102 LEU A N 1
ATOM 850 C CA . LEU A 1 102 ? 2.630 1.099 4.798 1.00 98.81 102 LEU A CA 1
ATOM 851 C C . LEU A 1 102 ? 1.225 1.637 4.502 1.00 98.81 102 LEU A C 1
ATOM 853 O O . LEU A 1 102 ? 0.590 2.221 5.389 1.00 98.81 102 LEU A O 1
ATOM 857 N N . GLY A 1 103 ? 0.709 1.381 3.298 1.00 98.69 103 GLY A N 1
ATOM 858 C CA . GLY A 1 103 ? -0.636 1.784 2.892 1.00 98.69 103 GLY A CA 1
ATOM 859 C C . GLY A 1 103 ? -1.710 1.143 3.767 1.00 98.69 103 GLY A C 1
ATOM 860 O O . GLY A 1 103 ? -2.599 1.821 4.295 1.00 98.69 103 GLY A O 1
ATOM 861 N N . ALA A 1 104 ? -1.581 -0.161 4.014 1.00 98.75 104 ALA A N 1
ATOM 862 C CA . ALA A 1 104 ? -2.510 -0.879 4.871 1.00 98.75 104 ALA A CA 1
ATOM 863 C C . ALA A 1 104 ? -2.448 -0.436 6.338 1.00 98.75 104 ALA A C 1
ATOM 865 O O . ALA A 1 104 ? -3.486 -0.310 6.994 1.00 98.75 104 ALA A O 1
ATOM 866 N N . THR A 1 105 ? -1.248 -0.156 6.852 1.00 98.62 105 THR A N 1
ATOM 867 C CA . THR A 1 105 ? -1.045 0.315 8.230 1.00 98.62 105 THR A CA 1
ATOM 868 C C . THR A 1 105 ? -1.699 1.675 8.460 1.00 98.62 105 THR A C 1
ATOM 870 O O . THR A 1 105 ? -2.320 1.880 9.506 1.00 98.62 105 THR A O 1
ATOM 873 N N . ALA A 1 106 ? -1.629 2.587 7.485 1.00 98.56 106 ALA A N 1
ATOM 874 C CA . ALA A 1 106 ? -2.287 3.890 7.574 1.00 98.56 106 ALA A CA 1
ATOM 875 C C . ALA A 1 106 ? -3.807 3.744 7.770 1.00 98.56 106 ALA A C 1
ATOM 877 O O . ALA A 1 106 ? -4.387 4.327 8.691 1.00 98.56 106 ALA A O 1
ATOM 878 N N . VAL A 1 107 ? -4.451 2.896 6.964 1.00 98.44 107 VAL A N 1
ATOM 879 C CA . VAL A 1 107 ? -5.891 2.620 7.076 1.00 98.44 107 VAL A CA 1
ATOM 880 C C . VAL A 1 107 ? -6.230 1.891 8.375 1.00 98.44 107 VAL A C 1
ATOM 882 O O . VAL A 1 107 ? -7.200 2.246 9.047 1.00 98.44 107 VAL A O 1
ATOM 885 N N . TYR A 1 108 ? -5.418 0.909 8.769 1.00 98.19 108 TYR A N 1
ATOM 886 C CA . TYR A 1 108 ? -5.583 0.190 10.030 1.00 98.19 108 TYR A CA 1
ATOM 887 C C . TYR A 1 108 ? -5.558 1.137 11.238 1.00 98.19 108 TYR A C 1
ATOM 889 O O . TYR A 1 108 ? -6.414 1.035 12.120 1.00 98.19 108 TYR A O 1
ATOM 897 N N . ALA A 1 109 ? -4.619 2.090 11.2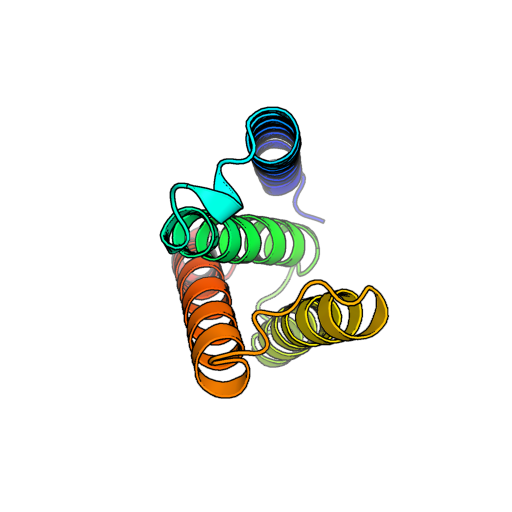71 1.00 98.06 109 ALA A N 1
ATOM 898 C CA . ALA A 1 109 ? -4.512 3.077 12.342 1.00 98.06 109 ALA A CA 1
ATOM 899 C C . ALA A 1 109 ? -5.767 3.962 12.428 1.00 98.06 109 ALA A C 1
ATOM 901 O O . ALA A 1 109 ? -6.320 4.144 13.516 1.00 98.06 109 ALA A O 1
ATOM 902 N N . ILE A 1 110 ? -6.271 4.439 11.284 1.00 97.25 110 ILE A N 1
ATOM 903 C CA . ILE A 1 110 ? -7.524 5.208 11.208 1.00 97.25 110 ILE A CA 1
ATOM 904 C C . ILE A 1 110 ? -8.702 4.361 11.700 1.00 97.25 110 ILE A C 1
ATOM 906 O O . ILE A 1 110 ? -9.510 4.823 12.510 1.00 97.25 110 ILE A O 1
ATOM 910 N N . ALA A 1 111 ? -8.804 3.108 11.255 1.00 96.69 111 ALA A N 1
ATOM 911 C CA . ALA A 1 111 ? -9.883 2.212 11.652 1.00 96.69 111 ALA A CA 1
ATOM 912 C C . ALA A 1 111 ? -9.864 1.925 13.162 1.00 96.69 111 ALA A C 1
ATOM 914 O O . ALA A 1 111 ? -10.916 1.947 13.806 1.00 96.69 111 ALA A O 1
ATOM 915 N N . ARG A 1 112 ? -8.673 1.744 13.750 1.00 96.56 112 ARG A N 1
ATOM 916 C CA . ARG A 1 112 ? -8.487 1.498 15.187 1.00 96.56 112 ARG A CA 1
ATOM 917 C C . ARG A 1 112 ? -9.029 2.628 16.061 1.00 96.56 112 ARG A C 1
ATOM 919 O O . ARG A 1 112 ? -9.619 2.345 17.099 1.00 96.56 112 ARG A O 1
ATOM 926 N N . ILE A 1 113 ? -8.857 3.886 15.651 1.00 96.06 113 ILE A N 1
ATOM 927 C CA . ILE A 1 113 ? -9.303 5.054 16.434 1.00 96.06 113 ILE A CA 1
ATOM 928 C C . ILE A 1 113 ? -10.746 5.488 16.126 1.00 96.06 113 ILE A C 1
ATOM 930 O O . ILE A 1 113 ? -11.347 6.247 16.893 1.00 96.06 113 ILE A O 1
ATOM 934 N N . THR A 1 114 ? -11.326 5.021 15.017 1.00 93.94 114 THR A N 1
ATOM 935 C CA . THR A 1 114 ? -12.675 5.414 14.577 1.00 93.94 114 THR A CA 1
ATOM 936 C C . THR A 1 114 ? -13.718 4.329 14.821 1.00 93.94 114 THR A C 1
ATOM 938 O O . THR A 1 114 ? -14.684 4.569 15.541 1.00 93.94 114 THR A O 1
ATOM 941 N N . VAL A 1 115 ? -13.537 3.145 14.233 1.00 94.00 115 VAL A N 1
ATOM 942 C CA . VAL A 1 115 ? -14.583 2.115 14.114 1.00 94.00 115 VAL A CA 1
ATOM 943 C C . VAL A 1 115 ? -14.316 0.853 14.928 1.00 94.00 115 VAL A C 1
ATOM 945 O O . VAL A 1 115 ? -15.266 0.160 15.295 1.00 94.00 115 VAL A O 1
ATOM 948 N N . TRP A 1 116 ? -13.051 0.569 15.227 1.00 92.81 116 TRP A N 1
ATOM 949 C CA . TRP A 1 116 ? -12.591 -0.552 16.050 1.00 92.81 116 TRP A CA 1
ATOM 950 C C . TRP A 1 116 ? -12.056 -0.061 17.394 1.00 92.81 116 TRP A C 1
ATOM 952 O O . TRP A 1 116 ? -10.957 -0.444 17.797 1.00 92.81 116 TRP A O 1
ATOM 962 N N . ARG A 1 117 ? -12.791 0.847 18.038 1.00 83.06 117 ARG A N 1
ATOM 963 C CA . ARG A 1 117 ? -12.431 1.372 19.359 1.00 83.06 117 ARG A CA 1
ATOM 964 C C . ARG A 1 117 ? -12.404 0.267 20.405 1.00 83.06 117 ARG A C 1
ATOM 966 O O . ARG A 1 117 ? -13.350 -0.547 20.408 1.00 83.06 117 ARG A O 1
#

pLDDT: mean 95.37, std 4.62, range [76.44, 98.81]

Secondary structure (DSSP, 8-state):
--HHHHHHHHHHHHHHHHHHHHHHHTTHHHH-GGGHHHHHHHHHHHHHHHHHHH--S--HHHHHHHHHHHHHHHHHHHHHHT-S-TTTHHHHHHHHHHHHHHHHHHHHHHHHHHT--

Radius of gyration: 14.87 Å; chains: 1; bounding box: 39×22×42 Å